Protein AF-A0A5J4W6T0-F1 (afdb_monomer_lite)

Foldseek 3Di:
DDDDDDDDDDDDDDPPPPPPPPDDPVVVVVLVVVLVVVLVVLVVVVVVLVVVLVVVVVVLVVLVVVLVVLVVVLVVVVVVLVVVVVVCVVPVPDDCVVSVVVVVVSVVVVVVSVVVVVVSVVVVVVSVVVNVVSVVVSVVVVVVSVVD

Structure (mmCIF, N/CA/C/O backbone):
data_AF-A0A5J4W6T0-F1
#
_entry.id   AF-A0A5J4W6T0-F1
#
loop_
_atom_site.group_PDB
_atom_site.id
_atom_site.type_symbol
_atom_site.label_atom_id
_atom_site.label_alt_id
_atom_site.label_comp_id
_atom_site.label_asym_id
_atom_site.label_entity_id
_atom_site.label_seq_id
_atom_site.pdbx_PDB_ins_code
_atom_site.Cartn_x
_atom_site.Cartn_y
_atom_site.Cartn_z
_atom_site.occupancy
_atom_site.B_iso_or_equiv
_atom_site.auth_seq_id
_atom_site.auth_comp_id
_atom_site.auth_asym_id
_atom_site.auth_atom_id
_atom_site.pdbx_PDB_model_num
ATOM 1 N N . MET A 1 1 ? 57.552 -7.847 -90.337 1.00 39.97 1 MET A N 1
ATOM 2 C CA . MET A 1 1 ? 58.190 -7.832 -89.007 1.00 39.97 1 MET A CA 1
ATOM 3 C C . MET A 1 1 ? 59.082 -6.602 -88.941 1.00 39.97 1 MET A C 1
ATOM 5 O O . MET A 1 1 ? 60.221 -6.653 -89.377 1.00 39.97 1 MET A O 1
ATOM 9 N N . GLN A 1 2 ? 58.527 -5.477 -88.501 1.00 36.97 2 GLN A N 1
ATOM 10 C CA . GLN A 1 2 ? 59.287 -4.297 -88.099 1.00 36.97 2 GLN A CA 1
ATOM 11 C C . GLN A 1 2 ? 58.483 -3.640 -86.982 1.00 36.97 2 GLN A C 1
ATOM 13 O O . GLN A 1 2 ? 57.270 -3.486 -87.099 1.00 36.97 2 GLN A O 1
ATOM 18 N N . ILE A 1 3 ? 59.160 -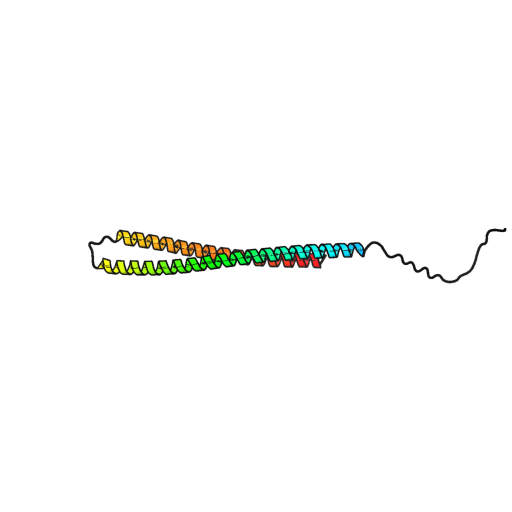3.417 -85.863 1.00 33.91 3 ILE A N 1
ATOM 19 C CA . ILE A 1 3 ? 58.610 -2.969 -84.591 1.00 33.91 3 ILE A CA 1
ATOM 20 C C . ILE A 1 3 ? 59.057 -1.510 -84.386 1.00 33.91 3 ILE A C 1
ATOM 22 O O . ILE A 1 3 ? 60.201 -1.184 -84.700 1.00 33.91 3 ILE A O 1
ATOM 26 N N . VAL A 1 4 ? 58.168 -0.740 -83.748 1.00 39.16 4 VAL A N 1
ATOM 27 C CA . VAL A 1 4 ? 58.350 0.478 -82.926 1.00 39.16 4 VAL A CA 1
ATOM 28 C C . VAL A 1 4 ? 58.139 1.842 -83.620 1.00 39.16 4 VAL A C 1
ATOM 30 O O . VAL A 1 4 ? 58.987 2.315 -84.370 1.00 39.16 4 VAL A O 1
ATOM 33 N N . ASP A 1 5 ? 57.011 2.482 -83.264 1.00 41.72 5 ASP A N 1
ATOM 34 C CA . ASP A 1 5 ? 56.662 3.913 -83.427 1.00 41.72 5 ASP A CA 1
ATOM 35 C C . ASP A 1 5 ? 57.480 4.823 -82.477 1.00 41.72 5 ASP A C 1
ATOM 37 O O . ASP A 1 5 ? 58.042 4.318 -81.502 1.00 41.72 5 ASP A O 1
ATOM 41 N N . PRO A 1 6 ? 57.500 6.168 -82.640 1.00 50.81 6 PRO A N 1
ATOM 42 C CA . PRO A 1 6 ? 56.544 6.963 -81.842 1.00 50.81 6 PRO A CA 1
ATOM 43 C C . PRO A 1 6 ? 56.119 8.345 -82.408 1.00 50.81 6 PRO A C 1
ATOM 45 O O . PRO A 1 6 ? 56.824 8.983 -83.182 1.00 50.81 6 PRO A O 1
ATOM 48 N N . ALA A 1 7 ? 55.016 8.842 -81.824 1.00 34.66 7 ALA A N 1
ATOM 49 C CA . ALA A 1 7 ? 54.588 10.244 -81.660 1.00 34.66 7 ALA A CA 1
ATOM 50 C C . ALA A 1 7 ? 53.745 10.921 -82.766 1.00 34.66 7 ALA A C 1
ATOM 52 O O . ALA A 1 7 ? 54.261 11.365 -83.783 1.00 34.66 7 ALA A O 1
ATOM 53 N N . ALA A 1 8 ? 52.452 11.147 -82.473 1.00 37.22 8 ALA A N 1
ATOM 54 C CA . ALA A 1 8 ? 51.879 12.462 -82.112 1.00 37.22 8 ALA A CA 1
ATOM 55 C C . ALA A 1 8 ? 50.372 12.558 -82.455 1.00 37.22 8 ALA A C 1
ATOM 57 O O . ALA A 1 8 ? 49.976 12.282 -83.580 1.00 37.22 8 ALA A O 1
ATOM 58 N N . GLY A 1 9 ? 49.556 13.065 -81.516 1.00 36.16 9 GLY A N 1
ATOM 59 C CA . GLY A 1 9 ? 48.385 13.887 -81.874 1.00 36.16 9 GLY A CA 1
ATOM 60 C C . GLY A 1 9 ? 46.966 13.381 -81.563 1.00 36.16 9 GLY A C 1
ATOM 61 O O . GLY A 1 9 ? 46.255 12.986 -82.471 1.00 36.16 9 GLY A O 1
ATOM 62 N N . GLN A 1 10 ? 46.547 13.572 -80.303 1.00 36.50 10 GLN A N 1
ATOM 63 C CA . GLN A 1 10 ? 45.246 14.119 -79.845 1.00 36.50 10 GLN A CA 1
ATOM 64 C C . GLN A 1 10 ? 43.911 13.380 -80.099 1.00 36.50 10 GLN A C 1
ATOM 66 O O . GLN A 1 10 ? 43.473 13.218 -81.230 1.00 36.50 10 GLN A O 1
ATOM 71 N N . GLY A 1 11 ? 43.155 13.153 -79.007 1.00 35.88 11 GLY A N 1
ATOM 72 C CA . GLY A 1 11 ? 41.685 13.221 -79.061 1.00 35.88 11 GLY A CA 1
ATOM 73 C C . GLY A 1 11 ? 40.872 12.405 -78.047 1.00 35.88 11 GLY A C 1
ATOM 74 O O . GLY A 1 11 ? 40.205 11.465 -78.445 1.00 35.88 11 GLY A O 1
ATOM 75 N N . GLY A 1 12 ? 40.847 12.826 -76.774 1.00 34.84 12 GLY A N 1
ATOM 76 C CA . GLY A 1 12 ? 39.646 12.757 -75.916 1.00 34.84 12 GLY A CA 1
ATOM 77 C C . GLY A 1 12 ? 39.296 11.424 -75.243 1.00 34.84 12 GLY A C 1
ATOM 78 O O . GLY A 1 12 ? 38.582 10.600 -75.802 1.00 34.84 12 GLY A O 1
ATOM 79 N N . GLY A 1 13 ? 39.718 11.260 -73.987 1.00 37.34 13 GLY A N 1
ATOM 80 C CA . GLY A 1 13 ? 39.272 10.170 -73.121 1.00 37.34 13 GLY A CA 1
ATOM 81 C C . GLY A 1 13 ? 37.945 10.447 -72.406 1.00 37.34 13 GLY A C 1
ATOM 82 O O . GLY A 1 13 ? 37.660 11.574 -72.008 1.00 37.34 13 GLY A O 1
ATOM 83 N N . TYR A 1 14 ? 37.202 9.374 -72.137 1.00 41.06 14 TYR A N 1
ATOM 84 C CA . TYR A 1 14 ? 36.339 9.255 -70.959 1.00 41.06 14 TYR A CA 1
ATOM 85 C C . TYR A 1 14 ? 36.752 7.975 -70.231 1.00 41.06 14 TYR A C 1
ATOM 87 O O . TYR A 1 14 ? 36.133 6.919 -70.340 1.00 41.06 14 TYR A O 1
ATOM 95 N N . ALA A 1 15 ? 37.863 8.067 -69.501 1.00 42.25 15 ALA A N 1
ATOM 96 C CA . ALA A 1 15 ? 38.118 7.149 -68.407 1.00 42.25 15 ALA A CA 1
ATOM 97 C C . ALA A 1 15 ? 37.112 7.504 -67.305 1.00 42.25 15 ALA A C 1
ATOM 99 O O . ALA A 1 15 ? 37.354 8.388 -66.485 1.00 42.25 15 ALA A O 1
ATOM 100 N N . GLY A 1 16 ? 35.948 6.853 -67.330 1.00 42.47 16 GLY A N 1
ATOM 101 C CA . GLY A 1 16 ? 35.064 6.792 -66.176 1.00 42.47 16 GLY A CA 1
ATOM 102 C C . GLY A 1 16 ? 35.788 6.022 -65.083 1.00 42.47 1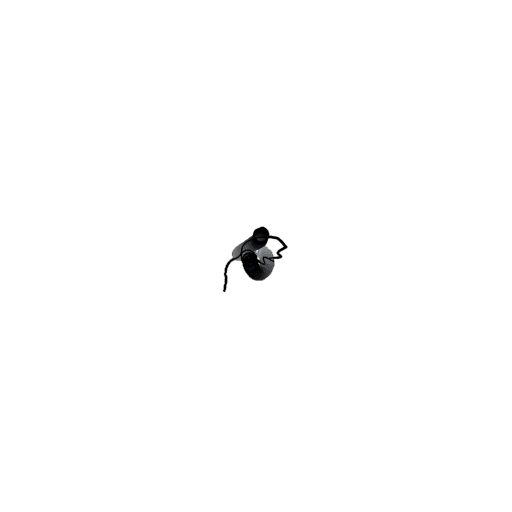6 GLY A C 1
ATOM 103 O O . GLY A 1 16 ? 35.681 4.803 -64.998 1.00 42.47 16 GLY A O 1
ATOM 104 N N . ASN A 1 17 ? 36.581 6.737 -64.289 1.00 46.22 17 ASN A N 1
ATOM 105 C CA . ASN A 1 17 ? 37.166 6.239 -63.059 1.00 46.22 17 ASN A CA 1
ATOM 106 C C . ASN A 1 17 ? 36.025 6.003 -62.062 1.00 46.22 17 ASN A C 1
ATOM 108 O O . ASN A 1 17 ? 35.740 6.840 -61.210 1.00 46.22 17 ASN A O 1
ATOM 112 N N . GLY A 1 18 ? 35.343 4.866 -62.194 1.00 46.62 18 GLY A N 1
ATOM 113 C CA . GLY A 1 18 ? 34.458 4.309 -61.178 1.00 46.62 18 GLY A CA 1
ATOM 114 C C . GLY A 1 18 ? 35.275 3.731 -60.026 1.00 46.62 18 GLY A C 1
ATOM 115 O O . GLY A 1 18 ? 35.091 2.575 -59.657 1.00 46.62 18 GLY A O 1
ATOM 116 N N . GLY A 1 19 ? 36.209 4.516 -59.487 1.00 40.12 19 GLY A N 1
ATOM 117 C CA . GLY A 1 19 ? 36.821 4.266 -58.195 1.00 40.12 19 GLY A CA 1
ATOM 118 C C . GLY A 1 19 ? 35.753 4.476 -57.133 1.00 40.12 19 GLY A C 1
ATOM 119 O O . GLY A 1 19 ? 35.666 5.544 -56.536 1.00 40.12 19 GLY A O 1
ATOM 120 N N . GLY A 1 20 ? 34.886 3.480 -56.946 1.00 45.66 20 GLY A N 1
ATOM 121 C CA . GLY A 1 20 ? 34.003 3.426 -55.793 1.00 45.66 20 GLY A CA 1
ATOM 122 C C . GLY A 1 20 ? 34.883 3.388 -54.557 1.00 45.66 20 GLY A C 1
ATOM 123 O O . GLY A 1 20 ? 35.565 2.394 -54.344 1.00 45.66 20 GLY A O 1
ATOM 124 N N . TYR A 1 21 ? 34.916 4.485 -53.800 1.00 52.06 21 TYR A N 1
ATOM 125 C CA . TYR A 1 21 ? 35.659 4.596 -52.550 1.00 52.06 21 TYR A CA 1
ATOM 126 C C . TYR A 1 21 ? 35.191 3.491 -51.584 1.00 52.06 21 TYR A C 1
ATOM 128 O O . TYR A 1 21 ? 34.102 3.610 -51.012 1.00 52.06 21 TYR A O 1
ATOM 136 N N . PRO A 1 22 ? 35.968 2.416 -51.364 1.00 55.72 22 PRO A N 1
ATOM 137 C CA . PRO A 1 22 ? 35.648 1.425 -50.357 1.00 55.72 22 PRO A CA 1
ATOM 138 C C . PRO A 1 22 ? 36.231 1.957 -49.053 1.00 55.72 22 PRO A C 1
ATOM 140 O O . PRO A 1 22 ? 37.418 1.794 -48.787 1.00 55.72 22 PRO A O 1
ATOM 143 N N . GLY A 1 23 ? 35.443 2.687 -48.268 1.00 54.06 23 GLY A N 1
ATOM 144 C CA . GLY A 1 23 ? 35.999 3.184 -47.009 1.00 54.06 23 GLY A CA 1
ATOM 145 C C . GLY A 1 23 ? 35.117 4.020 -46.106 1.00 54.06 23 GLY A C 1
ATOM 146 O O . GLY A 1 23 ? 35.527 4.249 -44.979 1.00 54.06 23 GLY A O 1
ATOM 147 N N . ASN A 1 24 ? 33.932 4.463 -46.539 1.00 54.91 24 ASN A N 1
ATOM 148 C CA . ASN A 1 24 ? 33.109 5.328 -45.680 1.00 54.91 24 ASN A CA 1
ATOM 149 C C . ASN A 1 24 ? 31.653 4.853 -45.524 1.00 54.91 24 ASN A C 1
ATOM 151 O O . ASN A 1 24 ? 31.117 4.864 -44.424 1.00 54.91 24 ASN A O 1
ATOM 155 N N . GLY A 1 25 ? 31.024 4.323 -46.580 1.00 57.28 25 GLY A N 1
ATOM 156 C CA . GLY A 1 25 ? 29.624 3.872 -46.500 1.00 57.28 25 GLY A CA 1
ATOM 157 C C . GLY A 1 25 ? 29.392 2.645 -45.607 1.00 57.28 25 GLY A C 1
ATOM 158 O O . GLY A 1 25 ? 28.357 2.550 -44.960 1.00 57.28 25 GLY A O 1
ATOM 159 N N . GLY A 1 26 ? 30.359 1.722 -45.542 1.00 63.25 26 GLY A N 1
ATOM 160 C CA . GLY A 1 26 ? 30.254 0.518 -44.709 1.00 63.25 26 GLY A CA 1
ATOM 161 C C . GLY A 1 26 ? 30.445 0.789 -43.215 1.00 63.25 26 GLY A C 1
ATOM 162 O O . GLY A 1 26 ? 29.759 0.181 -42.406 1.00 63.25 26 GLY A O 1
ATOM 163 N N . GLY A 1 27 ? 31.329 1.728 -42.857 1.00 66.38 27 GLY A N 1
ATOM 164 C CA . GLY A 1 27 ? 31.527 2.149 -41.465 1.00 66.38 27 GLY A CA 1
ATOM 165 C C . GLY A 1 27 ? 30.287 2.848 -40.913 1.00 66.38 27 GLY A C 1
ATOM 166 O O . GLY A 1 27 ? 29.751 2.418 -39.904 1.00 66.38 27 GLY A O 1
ATOM 167 N N . LEU A 1 28 ? 29.747 3.816 -41.662 1.00 70.25 28 LEU A N 1
ATOM 168 C CA . LEU A 1 28 ? 28.517 4.525 -41.292 1.00 70.25 28 LEU A CA 1
ATOM 169 C C . LEU A 1 28 ? 27.303 3.594 -41.141 1.00 70.25 28 LEU A C 1
ATOM 171 O O . LEU A 1 28 ? 26.476 3.803 -40.259 1.00 70.25 28 LEU A O 1
ATOM 175 N N . ALA A 1 29 ? 27.183 2.566 -41.986 1.00 70.50 29 ALA A N 1
ATOM 176 C CA . ALA A 1 29 ? 26.111 1.578 -41.864 1.00 70.50 29 ALA A CA 1
ATOM 177 C C . ALA A 1 29 ? 26.251 0.729 -40.587 1.00 70.50 29 ALA A C 1
ATOM 179 O O . ALA A 1 29 ? 25.268 0.519 -39.883 1.00 70.50 29 ALA A O 1
ATOM 180 N N . ILE A 1 30 ? 27.473 0.295 -40.261 1.00 74.00 30 ILE A N 1
ATOM 181 C CA . ILE A 1 30 ? 27.761 -0.456 -39.029 1.00 74.00 30 ILE A CA 1
ATOM 182 C C . ILE A 1 30 ? 27.503 0.414 -37.790 1.00 74.00 30 ILE A C 1
ATOM 184 O O . ILE A 1 30 ? 26.904 -0.061 -36.827 1.00 74.00 30 ILE A O 1
ATOM 188 N N . ASP A 1 31 ? 27.892 1.690 -37.826 1.00 77.94 31 ASP A N 1
ATOM 189 C CA . ASP A 1 31 ? 27.677 2.633 -36.725 1.00 77.94 31 ASP A CA 1
ATOM 190 C C . ASP A 1 31 ? 26.177 2.873 -36.463 1.00 77.94 31 ASP A C 1
ATOM 192 O O . ASP A 1 31 ? 25.741 2.894 -35.309 1.00 77.94 31 ASP A O 1
ATOM 196 N N . LEU A 1 32 ? 25.361 2.977 -37.521 1.00 78.69 32 LEU A N 1
ATOM 197 C CA . LEU A 1 32 ? 23.901 3.095 -37.414 1.00 78.69 32 LEU A CA 1
ATOM 198 C C . LEU A 1 32 ? 23.238 1.822 -36.862 1.00 78.69 32 LEU A C 1
ATOM 200 O O . LEU A 1 32 ? 22.323 1.922 -36.043 1.00 78.69 32 LEU A O 1
ATOM 204 N N . ASP A 1 33 ? 23.699 0.635 -37.260 1.00 81.88 33 ASP A N 1
ATOM 205 C CA . ASP A 1 33 ? 23.177 -0.641 -36.748 1.00 81.88 33 ASP A CA 1
ATOM 206 C C . ASP A 1 33 ? 23.521 -0.850 -35.263 1.00 81.88 33 ASP A C 1
ATOM 208 O O . ASP A 1 33 ? 22.692 -1.326 -34.474 1.00 81.88 33 ASP A O 1
ATOM 212 N N . MET A 1 34 ? 24.730 -0.456 -34.850 1.00 80.75 34 MET A N 1
ATOM 213 C CA . MET A 1 34 ? 25.127 -0.457 -33.440 1.00 80.75 34 MET A CA 1
ATOM 214 C C . MET A 1 34 ? 24.268 0.512 -32.626 1.00 80.75 34 MET A C 1
ATOM 216 O O . MET A 1 34 ? 23.746 0.137 -31.574 1.00 80.75 34 MET A O 1
ATOM 220 N N . LEU A 1 35 ? 24.045 1.719 -33.152 1.00 80.44 35 LEU A N 1
ATOM 221 C CA . LEU A 1 35 ? 23.184 2.718 -32.532 1.00 80.44 35 LEU A CA 1
ATOM 222 C C . LEU A 1 35 ? 21.743 2.215 -32.360 1.00 80.44 35 LEU A C 1
ATOM 224 O O . LEU A 1 35 ? 21.166 2.340 -31.280 1.00 80.44 35 LEU A O 1
ATOM 228 N N . ALA A 1 36 ? 21.170 1.596 -33.393 1.00 80.50 36 ALA A N 1
ATOM 229 C CA . ALA A 1 36 ? 19.834 1.005 -33.331 1.00 80.50 36 ALA A CA 1
ATOM 230 C C . ALA A 1 36 ? 19.744 -0.119 -32.285 1.00 80.50 36 ALA A C 1
ATOM 232 O O . ALA A 1 36 ? 18.754 -0.231 -31.557 1.00 80.50 36 ALA A O 1
ATOM 233 N N . THR A 1 37 ? 20.793 -0.935 -32.171 1.00 86.00 37 THR A N 1
ATOM 234 C CA . THR A 1 37 ? 20.868 -2.009 -31.173 1.00 86.00 37 THR A CA 1
ATOM 235 C C . THR A 1 37 ? 20.884 -1.457 -29.748 1.00 86.00 37 THR A C 1
ATOM 237 O O . THR A 1 37 ? 20.182 -1.978 -28.878 1.00 86.00 37 THR A O 1
ATOM 240 N N . ASP A 1 38 ? 21.650 -0.397 -29.502 1.00 82.50 38 ASP A N 1
ATOM 241 C CA . ASP A 1 38 ? 21.738 0.224 -28.180 1.00 82.50 38 ASP A CA 1
ATOM 242 C C . ASP A 1 38 ? 20.432 0.931 -27.788 1.00 82.50 38 ASP A C 1
ATOM 244 O O . ASP A 1 38 ? 19.986 0.807 -26.645 1.00 82.50 38 ASP A O 1
ATOM 248 N N . LEU A 1 39 ? 19.748 1.568 -28.746 1.00 80.56 39 LEU A N 1
ATOM 249 C CA . LEU A 1 39 ? 18.404 2.120 -28.542 1.00 80.56 39 LEU A CA 1
ATOM 250 C C . LEU A 1 39 ? 17.380 1.041 -28.156 1.00 80.56 39 LEU A C 1
ATOM 252 O O . LEU A 1 39 ? 16.591 1.245 -27.233 1.00 80.56 39 LEU A O 1
ATOM 256 N N . ASN A 1 40 ? 17.413 -0.122 -28.812 1.00 84.00 40 ASN A N 1
ATOM 257 C CA . ASN A 1 40 ? 16.503 -1.230 -28.504 1.00 84.00 40 ASN A CA 1
ATOM 258 C C . ASN A 1 40 ? 16.733 -1.818 -27.104 1.00 84.00 40 ASN A C 1
ATOM 260 O O . ASN A 1 40 ? 15.771 -2.168 -26.413 1.00 84.00 40 ASN A O 1
ATOM 264 N N . LYS A 1 41 ? 17.993 -1.915 -26.658 1.00 84.56 41 LYS A N 1
ATOM 265 C CA . LYS A 1 41 ? 18.308 -2.340 -25.284 1.00 84.56 41 LYS A CA 1
ATOM 266 C C . LYS A 1 41 ? 17.755 -1.349 -24.264 1.00 84.56 41 LYS A C 1
ATOM 268 O O . LYS A 1 41 ? 17.091 -1.768 -23.323 1.00 84.56 41 LYS A O 1
ATOM 273 N N . LEU A 1 42 ? 17.961 -0.051 -24.498 1.00 80.94 42 LEU A N 1
ATOM 274 C CA . LEU A 1 42 ? 17.461 1.003 -23.617 1.00 80.94 42 LEU A CA 1
ATOM 275 C C . LEU A 1 4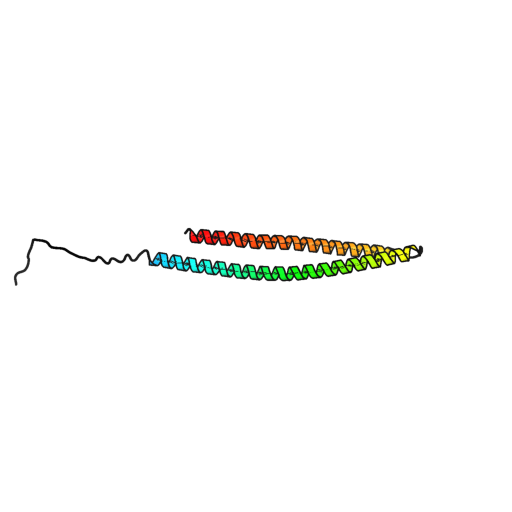2 ? 15.929 0.982 -23.504 1.00 80.94 42 LEU A C 1
ATOM 277 O O . LEU A 1 42 ? 15.394 1.119 -22.408 1.00 80.94 42 LEU A O 1
ATOM 281 N N . ALA A 1 43 ? 15.229 0.768 -24.622 1.00 80.00 43 ALA A N 1
ATOM 282 C CA . ALA A 1 43 ? 13.776 0.609 -24.627 1.00 80.00 43 ALA A CA 1
ATOM 283 C C . ALA A 1 43 ? 13.329 -0.613 -23.806 1.00 80.00 43 ALA A C 1
ATOM 285 O O . ALA A 1 43 ? 12.439 -0.505 -22.970 1.00 80.00 43 ALA A O 1
ATOM 286 N N . THR A 1 44 ? 14.007 -1.753 -23.969 1.00 86.00 44 THR A N 1
ATOM 287 C CA . THR A 1 44 ? 13.695 -2.978 -2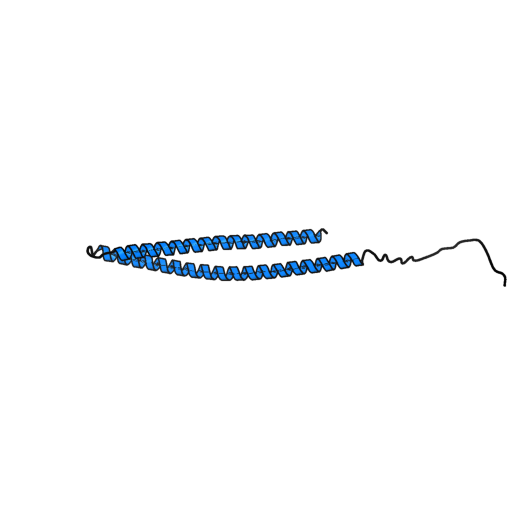3.213 1.00 86.00 44 THR A CA 1
ATOM 288 C C . THR A 1 44 ? 13.893 -2.794 -21.706 1.00 86.00 44 THR A C 1
ATOM 290 O O . THR A 1 44 ? 13.114 -3.306 -20.901 1.00 86.00 44 THR A O 1
ATOM 293 N N . ASP A 1 45 ? 14.944 -2.083 -21.302 1.00 82.31 45 ASP A N 1
ATOM 294 C CA . ASP A 1 45 ? 15.208 -1.825 -19.888 1.00 82.31 45 ASP A CA 1
ATOM 295 C C . ASP A 1 45 ? 14.202 -0.829 -19.290 1.00 82.31 45 ASP A C 1
ATOM 297 O O . ASP A 1 45 ? 13.823 -0.973 -18.126 1.00 82.31 45 ASP A O 1
ATOM 301 N N . LEU A 1 46 ? 13.689 0.114 -20.091 1.00 78.19 46 LEU A N 1
ATOM 302 C CA . LEU A 1 46 ? 12.580 0.981 -19.690 1.00 78.19 46 LEU A CA 1
ATOM 303 C C . LEU A 1 46 ? 11.294 0.180 -19.452 1.00 78.19 46 LEU A C 1
ATOM 305 O O . LEU A 1 46 ? 10.656 0.364 -18.419 1.00 78.19 46 LEU A O 1
ATOM 309 N N . ASP A 1 47 ? 10.946 -0.736 -20.356 1.00 83.69 47 ASP A N 1
ATOM 310 C CA . ASP A 1 47 ? 9.741 -1.563 -20.218 1.00 83.69 47 ASP A CA 1
ATOM 311 C C . ASP A 1 47 ? 9.777 -2.417 -18.940 1.00 83.69 47 ASP A C 1
ATOM 313 O O . ASP A 1 47 ? 8.771 -2.548 -18.234 1.00 83.69 47 ASP A O 1
ATOM 317 N N . LYS A 1 48 ? 10.951 -2.962 -18.591 1.00 85.12 48 LYS A N 1
ATOM 318 C CA . LYS A 1 48 ? 11.142 -3.691 -17.326 1.00 85.12 48 LYS A CA 1
ATOM 319 C C . LYS A 1 48 ? 10.952 -2.784 -16.118 1.00 85.12 48 LYS A C 1
ATOM 321 O O . LYS A 1 48 ? 10.243 -3.164 -15.192 1.00 85.12 48 LYS A O 1
ATOM 326 N N . LEU A 1 49 ? 11.554 -1.594 -16.134 1.00 81.50 49 LEU A N 1
ATOM 327 C CA . LEU A 1 49 ? 11.433 -0.646 -15.030 1.00 81.50 49 LEU A CA 1
ATOM 328 C C . LEU A 1 49 ? 9.977 -0.216 -14.814 1.00 81.50 49 LEU A C 1
ATOM 330 O O . LEU A 1 49 ? 9.524 -0.182 -13.675 1.00 81.50 49 LEU A O 1
ATOM 334 N N . VAL A 1 50 ? 9.242 0.074 -15.891 1.00 82.12 50 VAL A N 1
ATOM 335 C CA . VAL A 1 50 ? 7.806 0.393 -15.825 1.00 82.12 50 VAL A CA 1
ATOM 336 C C . VAL A 1 50 ? 7.020 -0.782 -15.241 1.00 82.12 50 VAL A C 1
ATOM 338 O O . VAL A 1 50 ? 6.201 -0.592 -14.350 1.00 82.12 50 VAL A O 1
ATOM 341 N N . THR A 1 51 ? 7.325 -2.010 -15.662 1.00 86.25 51 THR A N 1
ATOM 342 C CA . THR A 1 51 ? 6.662 -3.211 -15.133 1.00 86.25 51 THR A CA 1
ATOM 343 C C . THR A 1 51 ? 6.910 -3.405 -13.633 1.00 86.25 51 THR A C 1
ATOM 345 O O . THR A 1 51 ? 6.008 -3.810 -12.898 1.00 86.25 51 THR A O 1
ATOM 348 N N . ASP A 1 52 ? 8.132 -3.163 -13.159 1.00 83.75 52 ASP A N 1
ATOM 349 C CA . ASP A 1 52 ? 8.458 -3.294 -11.736 1.00 83.75 52 ASP A CA 1
ATOM 350 C C . ASP A 1 52 ? 7.842 -2.163 -10.903 1.00 83.75 52 ASP A C 1
ATOM 352 O O . ASP A 1 52 ? 7.353 -2.409 -9.799 1.00 83.75 52 ASP A O 1
ATOM 356 N N . LEU A 1 53 ? 7.773 -0.959 -11.471 1.00 81.25 53 LEU A N 1
ATOM 357 C CA . LEU A 1 53 ? 7.054 0.181 -10.916 1.00 81.25 53 LEU A CA 1
ATOM 358 C C . LEU A 1 53 ? 5.555 -0.120 -10.743 1.00 81.25 53 LEU A C 1
ATOM 360 O O . LEU A 1 53 ? 5.012 0.089 -9.659 1.00 81.25 53 LEU A O 1
ATOM 364 N N . ASP A 1 54 ? 4.902 -0.682 -11.759 1.00 84.94 54 ASP A N 1
ATOM 365 C CA . ASP A 1 54 ? 3.479 -1.035 -11.698 1.00 84.94 54 ASP A CA 1
ATOM 366 C C . ASP A 1 54 ? 3.179 -2.058 -10.589 1.00 84.94 54 ASP A C 1
ATOM 368 O O . ASP A 1 54 ? 2.187 -1.932 -9.869 1.00 84.94 54 ASP A O 1
ATOM 372 N N . LYS A 1 55 ? 4.052 -3.059 -10.396 1.00 85.75 55 LYS A N 1
ATOM 373 C CA . LYS A 1 55 ? 3.904 -4.029 -9.293 1.00 85.75 55 LYS A CA 1
ATOM 374 C C . LYS A 1 55 ? 3.988 -3.349 -7.930 1.00 85.75 55 LYS A C 1
ATOM 376 O O . LYS A 1 55 ? 3.188 -3.658 -7.050 1.00 85.75 55 LYS A O 1
ATOM 381 N N . LEU A 1 56 ? 4.938 -2.429 -7.764 1.00 83.81 56 LEU A N 1
ATOM 382 C CA . LEU A 1 56 ? 5.127 -1.713 -6.506 1.00 83.81 56 LEU A CA 1
ATOM 383 C C . LEU A 1 56 ? 3.924 -0.817 -6.180 1.00 83.81 56 LEU A C 1
ATOM 385 O O . LEU A 1 56 ? 3.495 -0.782 -5.030 1.00 83.81 56 LEU A O 1
ATOM 389 N N . ILE A 1 57 ? 3.327 -0.168 -7.186 1.00 84.69 57 ILE A N 1
ATOM 390 C CA . ILE A 1 57 ? 2.075 0.592 -7.027 1.00 84.69 57 ILE A CA 1
ATOM 391 C C . ILE A 1 57 ? 0.940 -0.323 -6.544 1.00 84.69 57 ILE A C 1
ATOM 393 O O . ILE A 1 57 ? 0.240 0.013 -5.594 1.00 84.69 57 ILE A O 1
ATOM 397 N N . ILE A 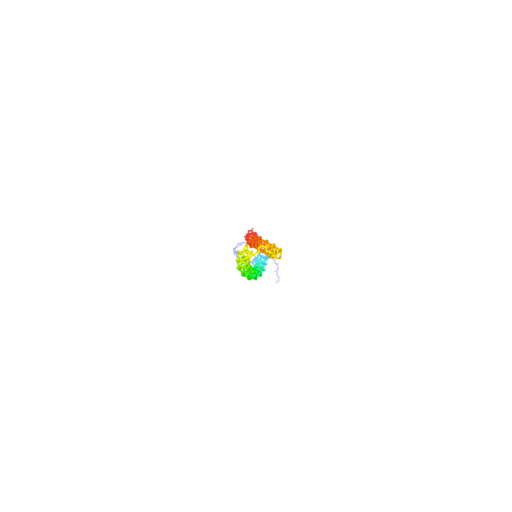1 58 ? 0.786 -1.511 -7.137 1.00 88.06 58 ILE A N 1
ATOM 398 C CA . ILE A 1 58 ? -0.260 -2.464 -6.733 1.00 88.06 58 ILE A CA 1
ATOM 399 C C . ILE A 1 58 ? -0.088 -2.915 -5.276 1.00 88.06 58 ILE A C 1
ATOM 401 O O . ILE A 1 58 ? -1.072 -3.054 -4.546 1.00 88.06 58 ILE A O 1
ATOM 405 N N . ASP A 1 59 ? 1.140 -3.196 -4.846 1.00 86.38 59 ASP A N 1
ATOM 406 C CA . ASP A 1 59 ? 1.396 -3.635 -3.472 1.00 86.38 59 ASP A CA 1
ATOM 407 C C . ASP A 1 59 ? 1.200 -2.502 -2.461 1.00 86.38 59 ASP A C 1
ATOM 409 O O . ASP A 1 59 ? 0.666 -2.726 -1.371 1.00 86.38 59 ASP A O 1
ATOM 413 N N . LEU A 1 60 ? 1.539 -1.277 -2.855 1.00 85.19 60 LEU A N 1
ATOM 414 C CA . LEU A 1 60 ? 1.257 -0.077 -2.087 1.00 85.19 60 LEU A CA 1
ATOM 415 C C . LEU A 1 60 ? -0.252 0.148 -1.897 1.00 85.19 60 LEU A C 1
ATOM 417 O O . LEU A 1 60 ? -0.690 0.376 -0.771 1.00 85.19 60 LEU A O 1
ATOM 421 N N . ASP A 1 61 ? -1.053 0.031 -2.958 1.00 88.38 61 ASP A N 1
ATOM 422 C CA . ASP A 1 61 ? -2.511 0.210 -2.896 1.00 88.38 61 ASP A CA 1
ATOM 423 C C . ASP A 1 61 ? -3.179 -0.787 -1.933 1.00 88.38 61 ASP A C 1
ATOM 425 O O . ASP A 1 61 ? -4.100 -0.438 -1.182 1.00 88.38 61 ASP A O 1
ATOM 429 N N . LYS A 1 62 ? -2.693 -2.037 -1.903 1.00 89.62 62 LYS A N 1
ATOM 430 C CA . LYS A 1 62 ? -3.153 -3.040 -0.928 1.00 89.62 62 LYS A CA 1
ATOM 431 C C . LYS A 1 62 ? -2.825 -2.612 0.499 1.00 89.62 62 LYS A C 1
ATOM 433 O O . LYS A 1 62 ? -3.687 -2.698 1.369 1.00 89.62 62 LYS A O 1
ATOM 438 N N . LEU A 1 63 ? -1.602 -2.136 0.730 1.00 88.94 63 LEU A N 1
ATOM 439 C CA . LEU A 1 63 ? -1.158 -1.719 2.056 1.00 88.94 63 LEU A CA 1
ATOM 440 C C . LEU A 1 63 ? -1.937 -0.493 2.560 1.00 88.94 63 LEU A C 1
ATOM 442 O O . LEU A 1 63 ? -2.340 -0.477 3.721 1.00 88.94 63 LEU A O 1
ATOM 446 N N . VAL A 1 64 ? -2.234 0.480 1.691 1.00 89.38 64 VAL A N 1
ATOM 447 C CA . VAL A 1 64 ? -3.131 1.608 2.010 1.00 89.38 64 VAL A CA 1
ATOM 448 C C . VAL A 1 64 ? -4.514 1.097 2.420 1.00 89.38 64 VAL A C 1
ATOM 450 O O . VAL A 1 64 ? -5.017 1.453 3.483 1.00 89.38 64 VAL A O 1
ATOM 453 N N . THR A 1 65 ? -5.095 0.193 1.626 1.00 92.50 65 THR A N 1
ATOM 454 C CA . THR A 1 65 ? -6.421 -0.381 1.903 1.00 92.50 65 THR A CA 1
ATOM 455 C C . THR A 1 65 ? -6.475 -1.094 3.259 1.00 92.50 65 THR A C 1
ATOM 457 O O . THR A 1 65 ? -7.483 -1.024 3.965 1.00 92.50 65 THR A O 1
ATOM 460 N N . ASP A 1 66 ? -5.417 -1.810 3.633 1.00 92.19 66 ASP A N 1
ATOM 461 C CA . ASP A 1 66 ? -5.365 -2.521 4.910 1.00 92.19 66 ASP A CA 1
ATOM 462 C C . ASP A 1 66 ? -5.147 -1.577 6.102 1.00 92.19 66 ASP A C 1
ATOM 464 O O . ASP A 1 66 ? -5.743 -1.795 7.161 1.00 92.19 66 ASP A O 1
ATOM 468 N N . LEU A 1 67 ? -4.384 -0.490 5.930 1.00 90.88 67 LEU A N 1
ATOM 469 C CA . LEU A 1 67 ? -4.257 0.559 6.948 1.00 90.88 67 LEU A CA 1
ATOM 470 C C . LEU A 1 67 ? -5.582 1.296 7.185 1.00 90.88 67 LEU A C 1
ATOM 472 O O . LEU A 1 67 ? -5.928 1.535 8.340 1.00 90.88 67 LEU A O 1
ATOM 476 N N . ASP A 1 68 ? -6.354 1.589 6.136 1.00 91.88 68 ASP A N 1
ATOM 477 C CA . ASP A 1 68 ? -7.666 2.243 6.263 1.00 91.88 68 ASP A CA 1
ATOM 478 C C . ASP A 1 68 ? -8.668 1.387 7.056 1.00 91.88 68 ASP A C 1
ATOM 480 O O . ASP A 1 68 ? -9.415 1.891 7.906 1.00 91.88 68 ASP A O 1
ATOM 484 N N . LYS A 1 69 ? -8.665 0.066 6.827 1.00 94.06 69 LYS A N 1
ATOM 485 C CA . LYS A 1 69 ? -9.469 -0.876 7.624 1.00 94.06 69 LYS A CA 1
ATOM 486 C C . LYS A 1 69 ? -9.032 -0.868 9.085 1.00 94.06 69 LYS A C 1
ATOM 488 O O . LYS A 1 69 ? -9.881 -0.780 9.968 1.00 94.06 69 LYS A O 1
ATOM 493 N N . LEU A 1 70 ? -7.722 -0.927 9.337 1.00 93.44 70 LEU A N 1
ATOM 494 C CA . LEU A 1 70 ? -7.180 -0.933 10.693 1.00 93.44 70 LEU A CA 1
ATOM 495 C C . LEU A 1 70 ? -7.508 0.367 11.442 1.00 93.44 70 LEU A C 1
ATOM 497 O O . LEU A 1 70 ? -7.891 0.312 12.607 1.00 93.44 70 LEU A O 1
ATOM 501 N N . ALA A 1 71 ? -7.427 1.521 10.775 1.00 91.38 71 ALA A N 1
ATOM 502 C CA . ALA A 1 71 ? -7.840 2.804 11.338 1.00 91.38 71 ALA A CA 1
ATOM 503 C C . ALA A 1 71 ? -9.335 2.807 11.704 1.00 91.38 71 ALA A C 1
ATOM 505 O O . ALA A 1 71 ? -9.700 3.167 12.821 1.00 91.38 71 ALA A O 1
ATOM 506 N N . THR A 1 72 ? -10.191 2.310 10.806 1.00 94.56 72 THR A N 1
ATOM 507 C CA . THR A 1 72 ? -11.638 2.195 11.053 1.00 94.56 72 THR A CA 1
ATOM 508 C C . THR A 1 72 ? -11.952 1.293 12.250 1.00 94.56 72 THR A C 1
ATOM 510 O O . THR A 1 72 ? -12.852 1.584 13.040 1.00 94.56 72 THR A O 1
ATOM 513 N N . ASP A 1 73 ? -11.242 0.175 12.390 1.00 94.88 73 ASP A N 1
ATOM 514 C CA . ASP A 1 73 ? -11.450 -0.745 13.506 1.00 94.88 73 ASP A CA 1
ATOM 515 C C . ASP A 1 73 ? -10.933 -0.168 14.831 1.00 94.88 73 ASP A C 1
ATOM 517 O O . ASP A 1 73 ? -11.587 -0.348 15.859 1.00 94.88 73 ASP A O 1
ATOM 521 N N . LEU A 1 74 ? -9.833 0.596 14.814 1.00 93.06 74 LEU A N 1
ATOM 522 C CA . LEU A 1 74 ? -9.366 1.348 15.984 1.00 93.06 74 LEU A CA 1
ATOM 523 C C . LEU A 1 74 ? -10.391 2.398 16.433 1.00 93.06 74 LEU A C 1
ATOM 525 O O . LEU A 1 74 ? -10.670 2.479 17.627 1.00 93.06 74 LEU A O 1
ATOM 529 N N . ASP A 1 75 ? -11.000 3.147 15.511 1.00 92.69 75 ASP A N 1
ATOM 530 C CA . ASP A 1 75 ? -12.019 4.157 15.844 1.00 92.69 75 ASP A CA 1
ATOM 531 C C . ASP A 1 75 ? -13.246 3.543 16.538 1.00 92.69 75 ASP A C 1
ATOM 533 O O . ASP A 1 75 ? -13.760 4.082 17.529 1.00 92.69 75 ASP A O 1
ATOM 537 N N . LYS A 1 76 ? -13.703 2.376 16.064 1.00 94.44 76 LYS A N 1
ATOM 538 C CA . LYS A 1 76 ? -14.773 1.617 16.735 1.00 94.44 76 LYS A CA 1
ATOM 539 C C . LYS A 1 76 ? -14.353 1.213 18.142 1.00 94.44 76 LYS A C 1
ATOM 541 O O . LYS A 1 76 ? -15.119 1.388 19.085 1.00 94.44 76 LYS A O 1
ATOM 546 N N . LEU A 1 77 ? -13.128 0.716 18.285 1.00 93.81 77 LEU A N 1
ATOM 547 C CA . LEU A 1 77 ? -12.598 0.226 19.548 1.00 93.81 77 LEU A CA 1
ATOM 548 C C . LEU A 1 77 ? -12.456 1.339 20.597 1.00 93.81 77 LEU A C 1
ATOM 550 O O . LEU A 1 77 ? -12.773 1.130 21.769 1.00 93.81 77 LEU A O 1
ATOM 554 N N . VAL A 1 78 ? -12.036 2.536 20.173 1.00 91.44 78 VAL A N 1
ATOM 555 C CA . VAL A 1 78 ? -12.030 3.745 21.012 1.00 91.44 78 VAL A CA 1
ATOM 556 C C . VAL A 1 78 ? -13.451 4.097 21.444 1.00 91.44 78 VAL A C 1
ATOM 558 O O . VAL A 1 78 ? -13.694 4.300 22.630 1.00 91.44 78 VAL A O 1
ATOM 561 N N . THR A 1 79 ? -14.405 4.095 20.511 1.00 92.94 79 THR A N 1
ATOM 562 C CA . THR A 1 79 ? -15.813 4.413 20.804 1.00 92.94 79 THR A CA 1
ATOM 563 C C . THR A 1 79 ? -16.420 3.440 21.822 1.00 92.94 79 THR A C 1
ATOM 565 O O . THR A 1 79 ? -17.113 3.849 22.757 1.00 92.94 79 THR A O 1
ATOM 568 N N . GLU A 1 80 ? -16.149 2.142 21.676 1.00 92.12 80 GLU A N 1
ATOM 569 C CA . GLU A 1 80 ? -16.586 1.107 22.618 1.00 92.12 80 GLU A CA 1
ATOM 570 C C . GLU A 1 80 ? -15.937 1.283 23.997 1.00 92.12 80 GLU A C 1
ATOM 572 O O . GLU A 1 80 ? -16.620 1.189 25.023 1.00 92.12 80 GLU A O 1
ATOM 577 N N . ALA A 1 81 ? -14.638 1.591 24.038 1.00 90.25 81 ALA A N 1
ATOM 578 C CA . ALA A 1 81 ? -13.922 1.867 25.278 1.00 90.25 81 ALA A CA 1
ATOM 579 C C . ALA A 1 81 ? -14.471 3.107 25.998 1.00 90.25 81 ALA A C 1
ATOM 581 O O . ALA A 1 81 ? -14.676 3.064 27.212 1.00 90.25 81 ALA A O 1
ATOM 582 N N . ASP A 1 82 ? -14.770 4.179 25.267 1.00 89.62 82 ASP A N 1
ATOM 583 C CA . ASP A 1 82 ? -15.378 5.394 25.814 1.00 89.62 82 ASP A CA 1
ATOM 584 C C . ASP A 1 82 ? -16.780 5.119 26.368 1.00 89.62 82 ASP A C 1
ATOM 586 O O . ASP A 1 82 ? -17.122 5.573 27.463 1.00 89.62 82 ASP A O 1
ATOM 590 N N . CYS A 1 83 ? -17.576 4.301 25.672 1.00 90.25 83 CYS A N 1
ATOM 591 C CA . CYS A 1 83 ? -18.876 3.861 26.170 1.00 90.25 83 CYS A CA 1
ATOM 592 C C . CYS A 1 83 ? -18.739 3.081 27.490 1.00 90.25 83 CYS A C 1
ATOM 594 O O . CYS A 1 83 ? -19.442 3.372 28.462 1.00 90.25 83 CYS A O 1
ATOM 596 N N . MET A 1 84 ? -17.782 2.149 27.574 1.00 90.06 84 MET A N 1
ATOM 597 C CA . MET A 1 84 ? -17.484 1.434 28.820 1.00 90.06 84 MET A CA 1
ATOM 598 C C . MET A 1 84 ? -17.006 2.376 29.932 1.00 90.06 84 MET A C 1
ATOM 600 O O . MET A 1 84 ? -17.448 2.238 31.075 1.00 90.06 84 MET A O 1
ATOM 604 N N . LYS A 1 85 ? -16.167 3.375 29.620 1.00 87.44 85 LYS A N 1
ATOM 605 C CA . LYS A 1 85 ? -15.742 4.396 30.592 1.00 87.44 85 LYS A CA 1
ATOM 606 C C . LYS A 1 85 ? -16.946 5.110 31.192 1.00 87.44 85 LYS A C 1
ATOM 608 O O . LYS A 1 85 ? -17.062 5.166 32.413 1.00 87.44 85 LYS A O 1
ATOM 613 N N . VAL A 1 86 ? -17.876 5.581 30.365 1.00 89.56 86 VAL A N 1
ATOM 614 C CA . VAL A 1 86 ? -19.098 6.254 30.837 1.00 89.56 86 VAL A CA 1
ATOM 615 C C . VAL A 1 86 ? -19.938 5.342 31.738 1.00 89.56 86 VAL A C 1
ATOM 617 O O . VAL A 1 86 ? -20.398 5.780 32.790 1.00 89.56 86 VAL A O 1
ATOM 620 N N . LEU A 1 87 ? -20.103 4.065 31.380 1.00 88.12 87 LEU A N 1
ATOM 621 C CA . LEU A 1 87 ? -20.858 3.111 32.202 1.00 88.12 87 LEU A CA 1
ATOM 622 C C . LEU A 1 87 ? -20.199 2.865 33.570 1.00 88.12 87 LEU A C 1
ATOM 624 O O . LEU A 1 87 ? -20.887 2.805 34.590 1.00 88.12 87 LEU A O 1
ATOM 628 N N . THR A 1 88 ? -18.869 2.763 33.611 1.00 88.00 88 THR A N 1
ATOM 629 C CA . THR A 1 88 ? -18.117 2.523 34.857 1.00 88.00 88 THR A CA 1
ATOM 630 C C . THR A 1 88 ? -18.024 3.747 35.771 1.00 88.00 88 THR A C 1
ATOM 632 O O . THR A 1 88 ? -17.902 3.579 36.982 1.00 88.00 88 THR A O 1
ATOM 635 N N . GLN A 1 89 ? -18.189 4.973 35.256 1.00 83.12 89 GLN A N 1
ATOM 636 C CA . GLN A 1 89 ? -18.230 6.197 36.078 1.00 83.12 89 GLN A CA 1
ATOM 637 C C . GLN A 1 89 ? -19.363 6.189 37.121 1.00 83.12 89 GLN A C 1
ATOM 639 O O . GLN A 1 89 ? -19.240 6.821 38.169 1.00 83.12 89 GLN A O 1
ATOM 644 N N . GLY A 1 90 ? -20.450 5.447 36.875 1.00 82.81 90 GLY A N 1
ATOM 645 C CA . GLY A 1 90 ? -21.534 5.239 37.843 1.00 82.81 90 GLY A CA 1
ATOM 646 C C . GLY A 1 90 ? -21.250 4.170 38.908 1.00 82.81 90 GLY A C 1
ATOM 647 O O . GLY A 1 90 ? -22.074 3.964 39.798 1.00 82.81 90 GLY A O 1
ATOM 648 N N . MET A 1 91 ? -20.110 3.475 38.828 1.00 86.75 91 MET A N 1
ATOM 649 C CA . MET A 1 91 ? -19.760 2.320 39.658 1.00 86.75 91 MET A CA 1
ATOM 650 C C . MET A 1 91 ? -18.378 2.507 40.319 1.00 86.75 91 MET A C 1
ATOM 652 O O . MET A 1 91 ? -17.394 1.923 39.872 1.00 86.75 91 MET A O 1
ATOM 656 N N . PRO A 1 92 ? -18.276 3.258 41.433 1.00 77.31 92 PRO A N 1
ATOM 657 C CA . PRO A 1 92 ? -16.995 3.659 42.038 1.00 77.31 92 PRO A CA 1
ATOM 658 C C . PRO A 1 92 ? -16.142 2.514 42.621 1.00 77.31 92 PRO A C 1
ATOM 660 O O . PRO A 1 92 ? -15.032 2.761 43.076 1.00 77.31 92 PRO A O 1
ATOM 663 N N . GLN A 1 93 ? -16.653 1.279 42.638 1.00 85.25 93 GLN A N 1
ATOM 664 C CA . GLN A 1 93 ? -15.930 0.081 43.092 1.00 85.25 93 GLN A CA 1
ATOM 665 C C . GLN A 1 93 ? -15.316 -0.727 41.929 1.00 85.25 93 GLN A C 1
ATOM 667 O O . GLN A 1 93 ? -14.690 -1.756 42.173 1.00 85.25 93 GLN A O 1
ATOM 672 N N . VAL A 1 94 ? -15.530 -0.318 40.672 1.00 87.75 94 VAL A N 1
ATOM 673 C CA . VAL A 1 94 ? -14.988 -1.007 39.490 1.00 87.75 94 VAL A CA 1
ATOM 674 C C . VAL A 1 94 ? -13.570 -0.513 39.216 1.00 87.75 94 VAL A C 1
ATOM 676 O O . VAL A 1 94 ? -13.350 0.680 39.030 1.00 87.75 94 VAL A O 1
ATOM 679 N N . ASP A 1 95 ? -12.613 -1.437 39.168 1.00 85.31 95 ASP A N 1
ATOM 680 C CA . ASP A 1 95 ? -11.245 -1.152 38.733 1.00 85.31 95 ASP A CA 1
ATOM 681 C C . ASP A 1 95 ? -11.198 -0.984 37.204 1.00 85.31 95 ASP A C 1
ATOM 683 O O . ASP A 1 95 ? -11.533 -1.904 36.454 1.00 85.31 95 ASP A O 1
ATOM 687 N N . THR A 1 96 ? -10.787 0.198 36.737 1.00 86.44 96 THR A N 1
ATOM 688 C CA . THR A 1 96 ? -10.682 0.547 35.311 1.00 86.44 96 THR A CA 1
ATOM 689 C C . THR A 1 96 ? -9.255 0.451 34.763 1.00 86.44 96 THR A C 1
ATOM 691 O O . THR A 1 96 ? -9.030 0.799 33.605 1.00 86.44 96 THR A O 1
ATOM 694 N N . SER A 1 97 ? -8.284 -0.041 35.541 1.00 89.81 97 SER A N 1
ATOM 695 C CA . SER A 1 97 ? -6.873 -0.148 35.127 1.00 89.81 97 SER A CA 1
ATOM 696 C C . SER A 1 97 ? -6.676 -0.959 33.840 1.00 89.81 97 SER A C 1
ATOM 698 O O . SER A 1 97 ? -5.831 -0.625 33.003 1.00 89.81 97 SER A O 1
ATOM 700 N N . LEU A 1 98 ? -7.502 -1.990 33.631 1.00 88.81 98 LEU A N 1
ATOM 701 C CA . LEU A 1 98 ? -7.523 -2.769 32.394 1.00 88.81 98 LEU A CA 1
ATOM 702 C C . LEU A 1 98 ? -7.943 -1.918 31.186 1.00 88.81 98 LEU A C 1
ATOM 704 O O . LEU A 1 98 ? -7.363 -2.053 30.112 1.00 88.81 98 LEU A O 1
ATOM 708 N N . LEU A 1 99 ? -8.922 -1.028 31.362 1.00 89.12 99 LEU A N 1
ATOM 709 C CA . LEU A 1 99 ? -9.440 -0.160 30.306 1.00 89.12 99 LEU A CA 1
ATOM 710 C C . LEU A 1 99 ? -8.422 0.917 29.919 1.00 89.12 99 LEU A C 1
ATOM 712 O O . LEU A 1 99 ? -8.251 1.204 28.739 1.00 89.12 99 LEU A O 1
ATOM 716 N N . ASP A 1 100 ? -7.688 1.458 30.890 1.00 89.31 100 ASP A N 1
ATOM 717 C CA . ASP A 1 100 ? -6.594 2.393 30.616 1.00 89.31 100 ASP A CA 1
ATOM 718 C C . ASP A 1 100 ? -5.410 1.705 29.922 1.00 89.31 100 ASP A C 1
ATOM 720 O O . ASP A 1 100 ? -4.851 2.248 28.969 1.00 89.31 100 ASP A O 1
ATOM 724 N N . THR A 1 101 ? -5.076 0.475 30.329 1.00 92.06 101 THR A N 1
ATOM 725 C CA . THR A 1 101 ? -4.058 -0.347 29.649 1.00 92.06 101 THR A CA 1
ATOM 726 C C . THR A 1 101 ? -4.470 -0.662 28.210 1.00 92.06 101 THR A C 1
ATOM 728 O O . THR A 1 101 ? -3.653 -0.608 27.291 1.00 92.06 101 THR A O 1
ATOM 731 N N . PHE A 1 102 ? -5.749 -0.962 27.996 1.00 91.69 102 PHE A N 1
ATOM 732 C CA . PHE A 1 102 ? -6.308 -1.207 26.676 1.00 91.69 102 PHE A CA 1
ATOM 733 C C . PHE A 1 102 ? -6.254 0.036 25.784 1.00 91.69 102 PHE A C 1
ATOM 735 O O . PHE A 1 102 ? -5.759 -0.044 24.663 1.00 91.69 102 PHE A O 1
ATOM 742 N N . LEU A 1 103 ? -6.681 1.200 26.283 1.00 90.38 103 LEU A N 1
ATOM 743 C CA . LEU A 1 103 ? -6.559 2.458 25.542 1.00 90.38 103 LEU A CA 1
ATOM 744 C C . LEU A 1 103 ? -5.102 2.785 25.205 1.00 90.38 103 LEU A C 1
ATOM 746 O O . LEU A 1 103 ? -4.825 3.250 24.103 1.00 90.38 103 LEU A O 1
ATOM 750 N N . LEU A 1 104 ? -4.161 2.504 26.112 1.00 92.56 104 LEU A N 1
ATOM 751 C CA . LEU A 1 104 ? -2.739 2.667 25.823 1.00 92.56 104 LEU A CA 1
ATOM 752 C C . LEU A 1 104 ? -2.296 1.777 24.651 1.00 92.56 104 LEU A C 1
ATOM 754 O O . LEU A 1 104 ? -1.580 2.249 23.769 1.00 92.56 104 LEU A O 1
ATOM 758 N N . LEU A 1 105 ? -2.750 0.520 24.601 1.00 93.12 105 LEU A N 1
ATOM 759 C CA . LEU A 1 105 ? -2.486 -0.379 23.474 1.00 93.12 105 LEU A CA 1
ATOM 760 C C . LEU A 1 105 ? -3.052 0.190 22.165 1.00 93.12 105 LEU A C 1
ATOM 762 O O . LEU A 1 105 ? -2.346 0.226 21.162 1.00 93.12 105 LEU A O 1
ATOM 766 N N . VAL A 1 106 ? -4.294 0.675 22.181 1.00 93.00 106 VAL A N 1
ATOM 767 C CA . VAL A 1 106 ? -4.946 1.290 21.013 1.00 93.00 106 VAL A CA 1
ATOM 768 C C . VAL A 1 106 ? -4.148 2.489 20.501 1.00 93.00 106 VAL A C 1
ATOM 770 O O . VAL A 1 106 ? -3.893 2.583 19.302 1.00 93.00 106 VAL A O 1
ATOM 773 N N . VAL A 1 107 ? -3.671 3.358 21.396 1.00 91.88 107 VAL A N 1
ATOM 774 C CA . VAL A 1 107 ? -2.815 4.501 21.037 1.00 91.88 107 VAL A CA 1
ATOM 775 C C . VAL A 1 107 ? -1.495 4.043 20.412 1.00 91.88 107 VAL A C 1
ATOM 777 O O . VAL A 1 107 ? -1.047 4.635 19.431 1.00 91.88 107 VAL A O 1
ATOM 780 N N . ILE A 1 108 ? -0.880 2.977 20.933 1.00 94.38 108 ILE A N 1
ATOM 781 C CA . ILE A 1 108 ? 0.351 2.410 20.362 1.00 94.38 108 ILE A CA 1
ATOM 782 C C . ILE A 1 108 ? 0.102 1.884 18.943 1.00 94.38 108 ILE A C 1
ATOM 784 O O . ILE A 1 108 ? 0.894 2.162 18.042 1.00 94.38 108 ILE A O 1
ATOM 788 N N . VAL A 1 109 ? -0.996 1.156 18.722 1.00 93.25 109 VAL A N 1
ATOM 789 C CA . VAL A 1 109 ? -1.342 0.647 17.385 1.00 93.25 109 VAL A CA 1
ATOM 790 C C . VAL A 1 109 ? -1.647 1.804 16.433 1.00 93.25 109 VAL A C 1
ATOM 792 O O . VAL A 1 109 ? -1.137 1.811 15.317 1.00 93.25 109 VAL A O 1
ATOM 795 N N . ALA A 1 110 ? -2.389 2.823 16.872 1.00 91.12 110 ALA A N 1
ATOM 796 C CA . ALA A 1 110 ? -2.647 4.018 16.070 1.00 91.12 110 ALA A CA 1
ATOM 797 C C . ALA A 1 110 ? -1.346 4.741 15.678 1.00 91.12 110 ALA A C 1
ATOM 799 O O . ALA A 1 110 ? -1.167 5.121 14.522 1.00 91.12 110 ALA A O 1
ATOM 800 N N . ALA A 1 111 ? -0.390 4.871 16.602 1.00 92.06 111 ALA A N 1
ATOM 801 C CA . ALA A 1 111 ? 0.925 5.428 16.295 1.00 92.06 111 ALA A CA 1
ATOM 802 C C . ALA A 1 111 ? 1.687 4.579 15.259 1.00 92.06 111 ALA A C 1
ATOM 804 O O . ALA A 1 111 ? 2.337 5.131 14.370 1.00 92.06 111 ALA A O 1
ATOM 805 N N . ALA A 1 112 ? 1.575 3.249 15.328 1.00 90.56 112 ALA A N 1
ATOM 806 C CA . ALA A 1 112 ? 2.154 2.354 14.328 1.00 90.56 112 ALA A CA 1
ATOM 807 C C . ALA A 1 112 ? 1.498 2.518 12.945 1.00 90.56 112 ALA A C 1
ATOM 809 O O . ALA A 1 112 ? 2.206 2.518 11.940 1.00 90.56 112 ALA A O 1
ATOM 810 N N . VAL A 1 113 ? 0.178 2.729 12.883 1.00 91.31 113 VAL A N 1
ATOM 811 C CA . VAL A 1 113 ? -0.542 3.052 11.635 1.00 91.31 113 VAL A CA 1
ATOM 812 C C . VAL A 1 113 ? -0.016 4.353 11.028 1.00 91.31 113 VAL A C 1
ATOM 814 O O . VAL A 1 113 ? 0.292 4.393 9.839 1.00 91.31 113 VAL A O 1
ATOM 817 N N . VAL A 1 114 ? 0.164 5.399 11.840 1.00 90.75 114 VAL A N 1
ATOM 818 C CA . VAL A 1 114 ? 0.721 6.685 11.380 1.00 90.75 114 VAL A CA 1
ATOM 819 C C . VAL A 1 114 ? 2.150 6.517 10.851 1.00 90.75 114 VAL A C 1
ATOM 821 O O . VAL A 1 114 ? 2.498 7.073 9.806 1.00 90.75 114 VAL A O 1
ATOM 824 N N . ALA A 1 115 ? 2.976 5.721 11.533 1.00 91.38 115 ALA A N 1
ATOM 825 C CA . ALA A 1 115 ? 4.333 5.419 11.085 1.00 91.38 115 ALA A CA 1
ATOM 826 C C . ALA A 1 115 ? 4.338 4.656 9.749 1.00 91.38 115 ALA A C 1
ATOM 828 O O . ALA A 1 115 ? 5.101 5.003 8.850 1.00 91.38 115 ALA A O 1
ATOM 829 N N . ALA A 1 116 ? 3.452 3.670 9.588 1.00 89.19 116 ALA A N 1
ATOM 830 C CA . ALA A 1 116 ? 3.295 2.944 8.332 1.00 89.19 116 ALA A CA 1
ATOM 831 C C . ALA A 1 116 ? 2.839 3.872 7.196 1.00 89.19 116 ALA A C 1
ATOM 833 O O . ALA A 1 116 ? 3.434 3.851 6.125 1.00 89.19 116 ALA A O 1
ATOM 834 N N . ALA A 1 117 ? 1.862 4.750 7.436 1.00 88.00 117 ALA A N 1
ATOM 835 C CA . ALA A 1 117 ? 1.424 5.737 6.448 1.00 88.00 117 ALA A CA 1
ATOM 836 C C . ALA A 1 117 ? 2.561 6.690 6.031 1.00 88.00 117 ALA A C 1
ATOM 838 O O . ALA A 1 117 ? 2.702 7.021 4.855 1.00 88.00 117 ALA A O 1
ATOM 839 N N . SER A 1 118 ? 3.410 7.088 6.984 1.00 89.81 118 SER A N 1
ATOM 840 C CA . SER A 1 118 ? 4.590 7.920 6.715 1.00 89.81 118 SER A CA 1
ATOM 841 C C . SER A 1 118 ? 5.608 7.183 5.840 1.00 89.81 118 SER A C 1
ATOM 843 O O . SER A 1 118 ? 6.095 7.742 4.860 1.00 89.81 118 SER A O 1
ATOM 845 N N . PHE A 1 119 ? 5.862 5.904 6.135 1.00 88.88 119 PHE A N 1
ATOM 846 C CA . PHE A 1 119 ? 6.713 5.042 5.315 1.00 88.88 119 PHE A CA 1
ATOM 847 C C . PHE A 1 119 ? 6.181 4.905 3.881 1.00 88.88 119 PHE A C 1
ATOM 849 O O . PHE A 1 119 ? 6.945 5.012 2.924 1.00 88.88 119 PHE A O 1
ATOM 856 N N . LEU A 1 120 ? 4.865 4.739 3.711 1.00 86.94 120 LEU A N 1
ATOM 857 C CA . LEU A 1 120 ? 4.250 4.693 2.382 1.00 86.94 120 LEU A CA 1
ATOM 858 C C . LEU A 1 120 ? 4.454 5.988 1.598 1.00 86.94 120 LEU A C 1
ATOM 860 O O . LEU A 1 120 ? 4.739 5.942 0.402 1.00 86.94 120 LEU A O 1
ATOM 864 N N . TYR A 1 121 ? 4.323 7.135 2.264 1.00 86.06 121 TYR A N 1
ATOM 865 C CA . TYR A 1 121 ? 4.525 8.437 1.637 1.00 86.06 121 TYR A CA 1
ATOM 866 C C . TYR A 1 121 ? 5.972 8.622 1.159 1.00 86.06 121 TYR A C 1
ATOM 868 O O . TYR A 1 121 ? 6.199 9.091 0.042 1.00 86.06 121 TYR A O 1
ATOM 876 N N . GLU A 1 122 ? 6.954 8.213 1.968 1.00 87.44 122 GLU A N 1
ATOM 877 C CA . GLU A 1 122 ? 8.363 8.221 1.561 1.00 87.44 122 GLU A CA 1
ATOM 878 C C . GLU A 1 122 ? 8.608 7.303 0.363 1.00 87.44 122 GLU A C 1
ATOM 880 O O . GLU A 1 122 ? 9.243 7.721 -0.605 1.00 87.44 122 GLU A O 1
ATOM 885 N N . HIS A 1 123 ? 8.052 6.091 0.377 1.00 84.69 123 HIS A N 1
ATOM 886 C CA . HIS A 1 123 ? 8.257 5.137 -0.708 1.00 84.69 123 HIS A CA 1
ATOM 887 C C . HIS A 1 123 ? 7.604 5.596 -2.022 1.00 84.69 123 HIS A C 1
ATOM 889 O O . HIS A 1 123 ? 8.203 5.470 -3.086 1.00 84.69 123 HIS A O 1
ATOM 895 N N . LEU A 1 124 ? 6.422 6.221 -1.959 1.00 83.75 124 LEU A N 1
ATOM 896 C CA . LEU A 1 124 ? 5.788 6.907 -3.095 1.00 83.75 124 LEU A CA 1
ATOM 897 C C . LEU A 1 124 ? 6.669 8.013 -3.678 1.00 83.75 124 LEU A C 1
ATOM 899 O O . LEU A 1 124 ? 6.788 8.152 -4.896 1.00 83.75 124 LEU A O 1
ATOM 903 N N . HIS A 1 125 ? 7.280 8.820 -2.814 1.00 84.50 125 HIS A N 1
ATOM 904 C CA . HIS A 1 125 ? 8.176 9.889 -3.238 1.00 84.50 125 HIS A CA 1
ATOM 905 C C . HIS A 1 125 ? 9.447 9.328 -3.896 1.00 84.50 125 HIS A C 1
ATOM 907 O O . HIS A 1 125 ? 9.913 9.834 -4.923 1.00 84.50 125 HIS A O 1
ATOM 913 N N . GLU A 1 126 ? 10.005 8.260 -3.331 1.00 84.00 126 GLU A N 1
ATOM 914 C CA . GLU A 1 126 ? 11.161 7.553 -3.882 1.00 84.00 126 GLU A CA 1
ATOM 915 C C . GLU A 1 126 ? 10.836 6.968 -5.264 1.00 84.00 126 GLU A C 1
ATOM 917 O O . GLU A 1 126 ? 11.607 7.129 -6.210 1.00 84.00 126 GLU A O 1
ATOM 922 N N . LEU A 1 127 ? 9.629 6.426 -5.419 1.00 83.44 127 LEU A N 1
ATOM 923 C CA . LEU A 1 127 ? 9.098 5.912 -6.673 1.00 83.44 127 LEU A CA 1
ATOM 924 C C . LEU A 1 127 ? 8.993 6.990 -7.761 1.00 83.44 127 LEU A C 1
ATOM 926 O O . LEU A 1 127 ? 9.472 6.810 -8.885 1.00 83.44 127 LEU A O 1
ATOM 930 N N . GLN A 1 128 ? 8.420 8.148 -7.418 1.00 80.69 128 GLN A N 1
ATOM 931 C CA . GLN A 1 128 ? 8.369 9.307 -8.313 1.00 80.69 128 GLN A CA 1
ATOM 932 C C . GLN A 1 128 ? 9.771 9.779 -8.703 1.00 80.69 128 GLN A C 1
ATOM 934 O O . GLN A 1 128 ? 10.018 10.139 -9.860 1.00 80.69 128 GLN A O 1
ATOM 939 N N . THR A 1 129 ? 10.701 9.754 -7.750 1.00 85.00 129 THR A N 1
ATOM 940 C CA . THR A 1 129 ? 12.095 10.136 -7.974 1.00 85.00 129 THR A CA 1
ATOM 941 C C . THR A 1 129 ? 12.775 9.167 -8.937 1.00 85.00 129 THR A C 1
ATOM 943 O O . THR A 1 129 ? 13.405 9.609 -9.898 1.00 85.00 129 THR A O 1
ATOM 946 N N . GLN A 1 130 ? 12.602 7.857 -8.744 1.00 84.38 130 GLN A N 1
ATOM 947 C CA . GLN A 1 130 ? 13.175 6.821 -9.600 1.00 84.38 130 GLN A CA 1
ATOM 948 C C . GLN A 1 130 ? 12.635 6.910 -11.030 1.00 84.38 130 GLN A C 1
ATOM 950 O O . GLN A 1 130 ? 13.419 6.890 -11.981 1.00 84.38 130 GLN A O 1
ATOM 955 N N . TYR A 1 131 ? 11.321 7.091 -11.190 1.00 82.38 131 TYR A N 1
ATOM 956 C CA . TYR A 1 131 ? 10.699 7.294 -12.498 1.00 82.38 131 TYR A CA 1
ATOM 957 C C . TYR A 1 131 ? 11.266 8.533 -13.206 1.00 82.38 131 TYR A C 1
ATOM 959 O O . TYR A 1 131 ? 11.695 8.469 -14.360 1.00 82.38 131 TYR A O 1
ATOM 967 N N . THR A 1 132 ? 11.339 9.658 -12.490 1.00 83.12 132 THR A N 1
ATOM 968 C CA . THR A 1 132 ? 11.857 10.920 -13.034 1.00 83.12 132 THR A CA 1
ATOM 969 C C . THR A 1 132 ? 13.332 10.800 -13.419 1.00 83.12 132 THR A C 1
ATOM 971 O O . THR A 1 132 ? 13.734 11.244 -14.496 1.00 83.12 132 THR A O 1
ATOM 974 N N . HIS A 1 133 ? 14.147 10.167 -12.574 1.00 84.19 133 HIS A N 1
ATOM 975 C CA . HIS A 1 133 ? 15.569 9.970 -12.832 1.00 84.19 133 HIS A CA 1
ATOM 976 C C . HIS A 1 133 ? 15.811 9.059 -14.040 1.00 84.19 133 HIS A C 1
ATOM 978 O O . HIS A 1 133 ? 16.643 9.381 -14.892 1.00 84.19 133 HIS A O 1
ATOM 984 N N . ALA A 1 134 ? 15.062 7.959 -14.155 1.00 81.00 134 ALA A N 1
ATOM 985 C CA . ALA A 1 134 ? 15.139 7.062 -15.303 1.00 81.00 134 ALA A CA 1
ATOM 986 C C . ALA A 1 134 ? 14.741 7.774 -16.603 1.00 81.00 134 ALA A C 1
ATOM 988 O O . ALA A 1 134 ? 15.468 7.701 -17.595 1.00 81.00 134 ALA A O 1
ATOM 989 N N . LEU A 1 135 ? 13.648 8.543 -16.584 1.00 82.50 135 LEU A N 1
ATOM 990 C CA . LEU A 1 135 ? 13.206 9.329 -17.734 1.00 82.50 135 LEU A CA 1
ATOM 991 C C . LEU A 1 135 ? 14.281 10.336 -18.179 1.00 82.50 135 LEU A C 1
ATOM 993 O O . LEU A 1 135 ? 14.623 10.397 -19.360 1.00 82.50 135 LEU A O 1
ATOM 997 N N . ILE A 1 136 ? 14.854 11.099 -17.242 1.00 84.75 136 ILE A N 1
ATOM 998 C CA . ILE A 1 136 ? 15.899 12.095 -17.534 1.00 84.75 136 ILE A CA 1
ATOM 999 C C . ILE A 1 136 ? 17.165 11.429 -18.079 1.00 84.75 136 ILE A C 1
ATOM 1001 O O . ILE A 1 136 ? 17.725 11.894 -19.077 1.00 84.75 136 ILE A O 1
ATOM 1005 N N . THR A 1 137 ? 17.618 10.351 -17.439 1.00 82.94 137 THR A N 1
ATOM 1006 C CA . THR A 1 137 ? 18.824 9.615 -17.841 1.00 82.94 137 THR A CA 1
ATOM 1007 C C . THR A 1 137 ? 18.674 9.087 -19.261 1.00 82.94 137 THR A C 1
ATOM 1009 O O . THR A 1 137 ? 19.553 9.296 -20.097 1.00 82.94 137 THR A O 1
ATOM 1012 N N . ASN A 1 138 ? 17.516 8.511 -19.575 1.00 76.19 138 ASN A N 1
ATOM 1013 C CA . ASN A 1 138 ? 17.245 7.946 -20.889 1.00 76.19 138 ASN A CA 1
ATOM 1014 C C . ASN A 1 138 ? 17.101 9.034 -21.960 1.00 76.19 138 ASN A C 1
ATOM 1016 O O . ASN A 1 138 ? 17.703 8.914 -23.022 1.00 76.19 138 ASN A O 1
ATOM 1020 N N . ILE A 1 139 ? 16.407 10.145 -21.680 1.00 82.00 139 ILE A N 1
ATOM 1021 C CA . ILE A 1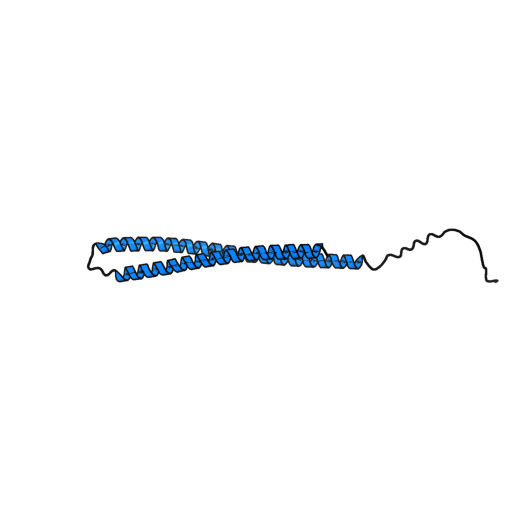 139 ? 16.358 11.305 -22.592 1.00 82.00 139 ILE A CA 1
ATOM 1022 C C . ILE A 1 139 ? 17.768 11.843 -22.870 1.00 82.00 139 ILE A C 1
ATOM 1024 O O . ILE A 1 139 ? 18.084 12.223 -23.999 1.00 82.00 139 ILE A O 1
ATOM 1028 N N . THR A 1 140 ? 18.627 11.879 -21.851 1.00 83.25 140 THR A N 1
ATOM 1029 C CA . THR A 1 140 ? 20.011 12.346 -21.989 1.00 83.25 140 THR A CA 1
ATOM 1030 C C . THR A 1 140 ? 20.842 11.379 -22.831 1.00 83.25 140 THR A C 1
ATOM 1032 O O . THR A 1 140 ? 21.562 11.827 -23.723 1.00 83.25 140 THR A O 1
ATOM 1035 N N . ALA A 1 141 ? 20.698 10.067 -22.618 1.00 80.94 141 ALA A N 1
ATOM 1036 C CA . ALA A 1 141 ? 21.346 9.037 -23.428 1.00 80.94 141 ALA A CA 1
ATOM 1037 C C . ALA A 1 141 ? 20.898 9.106 -24.898 1.00 80.94 141 ALA A C 1
ATOM 1039 O O . ALA A 1 141 ? 21.741 9.125 -25.791 1.00 80.94 141 ALA A O 1
ATOM 1040 N N . LEU A 1 142 ? 19.593 9.255 -25.154 1.00 76.50 142 LEU A N 1
ATOM 1041 C CA . LEU A 1 142 ? 19.038 9.438 -26.499 1.00 76.50 142 LEU A CA 1
ATOM 1042 C C . LEU A 1 142 ? 19.628 10.664 -27.204 1.00 76.50 142 LEU A C 1
ATOM 1044 O O . LEU A 1 142 ? 20.044 10.572 -28.356 1.00 76.50 142 LEU A O 1
ATOM 1048 N N . LYS A 1 143 ? 19.721 11.803 -26.507 1.00 79.19 143 LYS A N 1
ATOM 1049 C CA . LYS A 1 143 ? 20.365 13.005 -27.055 1.00 79.19 143 LYS A CA 1
ATOM 1050 C C . LYS A 1 143 ? 21.845 12.761 -27.354 1.00 79.19 143 LYS A C 1
ATOM 1052 O O . LYS A 1 143 ? 22.297 13.096 -28.440 1.00 79.19 143 LYS A O 1
ATOM 1057 N N . ALA A 1 144 ? 22.597 12.157 -26.435 1.00 78.00 144 ALA A N 1
ATOM 1058 C CA . ALA A 1 144 ? 24.022 11.880 -26.640 1.00 78.00 144 ALA A CA 1
ATOM 1059 C C . ALA A 1 144 ? 24.287 10.957 -27.843 1.00 78.00 144 ALA A C 1
ATOM 1061 O O . ALA A 1 144 ? 25.305 11.100 -28.516 1.00 78.00 144 ALA A O 1
ATOM 1062 N N . LEU A 1 145 ? 23.361 10.038 -28.119 1.00 73.38 145 LEU A N 1
ATOM 1063 C CA . LEU A 1 145 ? 23.390 9.141 -29.269 1.00 73.38 145 LEU A CA 1
ATOM 1064 C C . LEU A 1 145 ? 22.999 9.831 -30.589 1.00 73.38 145 LEU A C 1
ATOM 1066 O O . LEU A 1 145 ? 23.550 9.487 -31.625 1.00 73.38 145 LEU A O 1
ATOM 1070 N N . GLN A 1 146 ? 22.095 10.818 -30.569 1.00 64.62 146 GLN A N 1
ATOM 1071 C CA . GLN A 1 146 ? 21.698 11.582 -31.766 1.00 64.62 146 GLN A CA 1
ATOM 1072 C C . GLN A 1 146 ? 22.725 12.630 -32.225 1.00 64.62 146 GLN A C 1
ATOM 1074 O O . GLN A 1 146 ? 22.682 13.051 -33.378 1.00 64.62 146 GLN A O 1
ATOM 1079 N N . TYR A 1 147 ? 23.606 13.090 -31.332 1.00 60.19 147 TYR A N 1
ATOM 1080 C CA . TYR A 1 147 ? 24.635 14.099 -31.628 1.00 60.19 147 TYR A CA 1
ATOM 1081 C C . TYR A 1 147 ? 26.037 13.504 -31.872 1.00 60.19 147 TYR A C 1
ATOM 1083 O O . TYR A 1 147 ? 27.002 14.265 -31.977 1.00 60.19 147 TYR A O 1
ATOM 1091 N N . LYS A 1 148 ? 26.155 12.173 -31.928 1.00 56.41 148 LYS A N 1
ATOM 1092 C CA . LYS A 1 148 ? 27.373 11.447 -32.315 1.00 56.41 148 LYS A CA 1
ATOM 1093 C C . LYS A 1 148 ? 27.355 11.137 -33.806 1.00 56.41 148 LYS A C 1
ATOM 1095 O O . LYS A 1 148 ? 28.445 11.239 -34.405 1.00 56.41 148 LYS A O 1
#

Sequence (148 aa):
MQIVDPAAGQGGGYAGNGGGYPGNGGGLAIDLDMLATDLNKLATDLDKLVTDLDKLIIDLDKLVTDLDKLATDLDKLVTEADCMKVLTQGMPQVDTSLLDTFLLLVVIVAAAVVAAASFLYEHLHELQTQYTHALITNITALKALQYK

Organism: NCBI:txid222440

Radius of gyration: 39.85 Å; chains: 1; bounding box: 81×22×132 Å

Secondary structure (DSSP, 8-state):
---------------------TTSHHHHHHHHHHHHHHHHHHHHHHHHHHHHHHHHHHHHHHHHHHHHHHHHHHHHHHHHHHHHHHHHHT-TTS--HHHHHHHHHHHHHHHHHHHHHHHHHHHHHHHHHHHHHHHHHHHHHHHHHHT-

pLDDT: mean 78.05, std 17.36, range [33.91, 94.88]